Protein AF-A0A7R9YI71-F1 (afdb_monomer)

Nearest PDB structures (foldseek):
  4tyz-assembly2_B  TM=8.853E-01  e=2.010E-05  Leishmania infantum
  1zvr-assembly1_A  TM=6.998E-01  e=9.1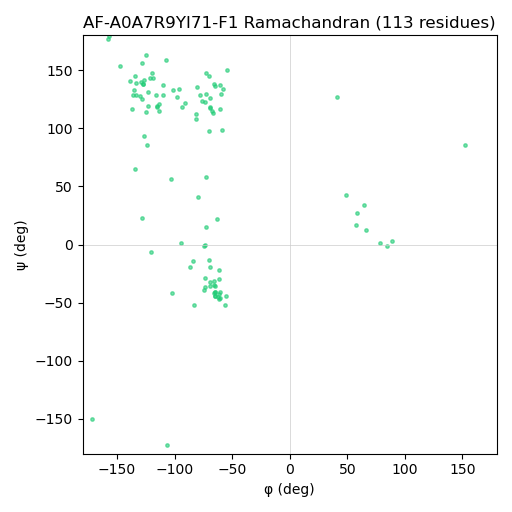75E-03  Homo sapiens
  3voq-assembly1_B  TM=7.523E-01  e=5.486E-02  Homo sapiens
  6nf1-assembly1_A  TM=6.120E-01  e=8.016E-02  Homo sapiens
  2d9w-assembly1_A  TM=4.562E-01  e=1.807E-01  Homo sapiens

Radius of gyration: 16.9 Å; Cα contacts (8 Å, |Δi|>4): 174; chains: 1; bounding box: 32×34×63 Å

Secondary structure (DSSP, 8-state):
----PPTTPPEEEEEEEEETTEEEEEEEESSEEEEEETTSS-EEEEETTTEEEEEE----SS--S----EEEEETTS-EEEEE--SSHHHHHHHHHHHHHHHHHHTS-PPP----

Sequence (115 aa):
VEMGLPEGEDVRQLWRCSYEKRLGQLVLSTEHVGFVAYDSTSLWLRPLSELVHLNTARYVASNAATDNSLILSFRDGHTAQLDGFWARDDCLQAFGAEEATRHVTTRHEPPAMRG

Structure (mmCIF, N/CA/C/O backbone):
data_AF-A0A7R9YI71-F1
#
_entry.id   AF-A0A7R9YI71-F1
#
loop_
_atom_site.group_PDB
_atom_site.id
_atom_site.type_symbol
_atom_site.label_atom_id
_atom_site.label_alt_id
_atom_site.label_comp_id
_atom_site.label_asym_id
_atom_site.label_entity_id
_atom_site.label_seq_id
_atom_site.pdbx_PDB_ins_code
_atom_site.Cartn_x
_atom_site.Cartn_y
_atom_site.Cartn_z
_atom_site.occupancy
_atom_site.B_iso_or_equiv
_atom_site.auth_seq_id
_atom_site.auth_comp_id
_atom_site.auth_asym_id
_atom_site.auth_atom_id
_atom_site.pdbx_PDB_model_num
ATOM 1 N N . VAL A 1 1 ? -0.887 17.511 -3.899 1.00 47.34 1 VAL A N 1
ATOM 2 C CA . VAL A 1 1 ? -1.664 16.288 -4.186 1.00 47.34 1 VAL A CA 1
ATOM 3 C C . VAL A 1 1 ? -2.357 15.919 -2.897 1.00 47.34 1 VAL A C 1
ATOM 5 O O . VAL A 1 1 ? -1.704 15.445 -1.978 1.00 47.34 1 VAL A O 1
ATOM 8 N N . GLU A 1 2 ? -3.633 16.273 -2.783 1.00 53.84 2 GLU A N 1
ATOM 9 C CA . GLU A 1 2 ? -4.501 15.718 -1.744 1.00 53.84 2 GLU A CA 1
ATOM 10 C C . GLU A 1 2 ? -4.655 14.233 -2.076 1.00 53.84 2 GLU A C 1
ATOM 12 O O . GLU A 1 2 ? -5.169 13.889 -3.136 1.00 53.84 2 GLU A O 1
ATOM 17 N N . MET A 1 3 ? -4.121 13.345 -1.237 1.00 62.47 3 MET A N 1
ATOM 18 C CA . MET A 1 3 ? -4.045 11.901 -1.517 1.00 62.47 3 MET A CA 1
ATOM 19 C C . MET A 1 3 ? -5.403 11.179 -1.426 1.00 62.47 3 MET A C 1
ATOM 21 O O . MET A 1 3 ? -5.439 9.955 -1.353 1.00 62.47 3 MET A O 1
ATOM 25 N N . GLY A 1 4 ? -6.519 11.918 -1.427 1.00 65.19 4 GLY A N 1
ATOM 26 C CA . GLY A 1 4 ? -7.869 11.359 -1.322 1.00 65.19 4 GLY A CA 1
ATOM 27 C C . GLY A 1 4 ? -8.089 10.544 -0.046 1.00 65.19 4 GLY A C 1
ATOM 28 O O . GLY A 1 4 ? -8.882 9.606 -0.056 1.00 65.19 4 GLY A O 1
ATOM 29 N N . LEU A 1 5 ? -7.350 10.854 1.023 1.00 68.62 5 LEU A N 1
ATOM 30 C CA . LEU A 1 5 ? -7.492 10.176 2.307 1.00 68.62 5 LEU A CA 1
ATOM 31 C C . LEU A 1 5 ? -8.794 10.615 2.991 1.00 68.62 5 LEU A C 1
ATOM 33 O O . LEU A 1 5 ? -9.205 11.766 2.814 1.00 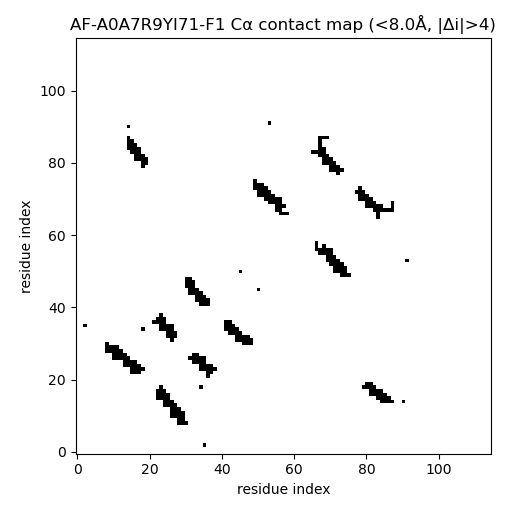68.62 5 LEU A O 1
ATOM 37 N N . PRO A 1 6 ? -9.435 9.729 3.769 1.00 73.00 6 PRO A N 1
ATOM 38 C CA . PRO A 1 6 ? -10.577 10.094 4.603 1.00 73.00 6 PRO A CA 1
ATOM 39 C C . PRO A 1 6 ? -10.260 11.275 5.536 1.00 73.00 6 PRO A C 1
ATOM 41 O O . PRO A 1 6 ? -9.119 11.454 5.962 1.00 73.00 6 PRO A O 1
ATOM 44 N N . GLU A 1 7 ? -11.266 12.082 5.882 1.00 73.31 7 GLU A N 1
ATOM 45 C CA . GLU A 1 7 ? -11.084 13.181 6.839 1.00 73.31 7 GLU A CA 1
ATOM 46 C C . GLU A 1 7 ? -10.602 12.650 8.201 1.00 73.31 7 GLU A C 1
ATOM 48 O O . GLU A 1 7 ? -11.189 11.725 8.759 1.00 73.31 7 GLU A O 1
ATOM 53 N N . GLY A 1 8 ? -9.533 13.250 8.736 1.00 72.75 8 GLY A N 1
ATOM 54 C CA . GLY A 1 8 ? -8.912 12.836 10.000 1.00 72.75 8 GLY A CA 1
ATOM 55 C C . GLY A 1 8 ? -7.822 11.767 9.869 1.00 72.75 8 GLY A C 1
ATOM 56 O O . GLY A 1 8 ? -7.274 11.345 10.884 1.00 72.75 8 GLY A O 1
ATOM 57 N N . GLU A 1 9 ? -7.482 11.346 8.649 1.00 75.56 9 GLU A N 1
ATOM 58 C CA . GLU A 1 9 ? -6.359 10.443 8.401 1.00 75.56 9 GLU A CA 1
ATOM 59 C C . GLU A 1 9 ? -5.060 11.206 8.126 1.00 75.56 9 GLU A C 1
ATOM 61 O O . GLU A 1 9 ? -4.940 11.954 7.154 1.00 75.56 9 GLU A O 1
ATOM 66 N N . ASP A 1 10 ? -4.048 10.932 8.945 1.00 81.88 10 ASP A N 1
ATOM 67 C CA . ASP A 1 10 ? -2.683 11.400 8.731 1.00 81.88 10 ASP A CA 1
ATOM 68 C C . ASP A 1 10 ? -1.840 10.331 8.032 1.00 81.88 10 ASP A C 1
ATOM 70 O O . ASP A 1 10 ? -1.820 9.157 8.418 1.00 81.88 10 ASP A O 1
ATOM 74 N N . VAL A 1 11 ? -1.091 10.754 7.013 1.00 85.69 11 VAL A N 1
ATOM 75 C CA . VAL A 1 11 ? -0.081 9.906 6.373 1.00 85.69 11 VAL A CA 1
ATOM 76 C C . VAL A 1 11 ? 1.059 9.694 7.347 1.00 85.69 11 VAL A C 1
ATOM 78 O O . VAL A 1 11 ? 1.759 10.638 7.710 1.00 85.69 11 VAL A O 1
ATOM 81 N N . ARG A 1 12 ? 1.286 8.436 7.717 1.00 87.12 12 ARG A N 1
ATOM 82 C CA . ARG A 1 12 ? 2.424 8.063 8.549 1.00 87.12 12 ARG A CA 1
ATOM 83 C C . ARG A 1 12 ? 3.662 7.886 7.696 1.00 87.12 12 ARG A C 1
ATOM 85 O O . ARG A 1 12 ? 4.702 8.461 8.001 1.00 87.12 12 ARG A O 1
ATOM 92 N N . GLN A 1 13 ? 3.554 7.076 6.643 1.00 89.56 13 GLN A N 1
ATOM 93 C CA . GLN A 1 13 ? 4.698 6.681 5.826 1.00 89.56 13 GLN A CA 1
ATOM 94 C C . GLN A 1 13 ? 4.314 6.465 4.359 1.00 89.56 13 GLN A C 1
ATOM 96 O O . GLN A 1 13 ? 3.167 6.160 4.023 1.00 89.56 13 GLN A O 1
ATOM 101 N N . LEU A 1 14 ? 5.301 6.654 3.480 1.00 91.00 14 LEU A N 1
ATOM 102 C CA . LEU A 1 14 ? 5.169 6.537 2.031 1.00 91.00 14 LEU A CA 1
ATOM 103 C C . LEU A 1 14 ? 6.365 5.775 1.470 1.00 91.00 14 LEU A C 1
ATOM 105 O O . LEU A 1 14 ? 7.508 6.193 1.668 1.00 91.00 14 LEU A O 1
ATOM 109 N N . TRP A 1 15 ? 6.115 4.742 0.671 1.00 91.50 15 TRP A N 1
ATOM 110 C CA . TRP A 1 15 ? 7.181 3.998 -0.000 1.00 91.50 15 TRP A CA 1
ATOM 111 C C . TRP A 1 15 ? 6.990 3.997 -1.499 1.00 91.50 15 TRP A C 1
ATOM 113 O O . TRP A 1 15 ? 5.921 3.679 -2.005 1.00 91.50 15 TRP A O 1
ATOM 123 N N . ARG A 1 16 ? 8.055 4.328 -2.228 1.00 91.62 16 ARG A N 1
ATOM 124 C CA . ARG A 1 16 ? 8.064 4.234 -3.688 1.00 91.62 16 ARG A CA 1
ATOM 125 C C . ARG A 1 16 ? 8.037 2.774 -4.112 1.00 91.62 16 ARG A C 1
ATOM 127 O O . ARG A 1 16 ? 8.910 2.012 -3.694 1.00 91.62 16 ARG A O 1
ATOM 134 N N . CYS A 1 17 ? 7.075 2.429 -4.957 1.00 90.31 17 CYS A N 1
ATOM 135 C CA . CYS A 1 17 ? 6.886 1.088 -5.497 1.00 90.31 17 CYS A CA 1
ATOM 136 C C . CYS A 1 17 ? 6.109 1.151 -6.819 1.00 90.31 17 CYS A C 1
ATOM 138 O O . CYS A 1 17 ? 5.712 2.220 -7.291 1.00 90.31 17 CYS A O 1
ATOM 140 N N . SER A 1 18 ? 5.882 -0.013 -7.414 1.00 89.81 18 SER A N 1
ATOM 141 C CA . SER A 1 18 ? 5.030 -0.191 -8.582 1.00 89.81 18 SER A CA 1
ATOM 142 C C . SER A 1 18 ? 3.872 -1.124 -8.260 1.00 89.81 18 SER A C 1
ATOM 144 O O . SER A 1 18 ? 4.060 -2.102 -7.547 1.00 89.81 18 SER A O 1
ATOM 146 N N . TYR A 1 19 ? 2.698 -0.858 -8.817 1.00 88.81 19 TYR A N 1
ATOM 147 C CA . TYR A 1 19 ? 1.532 -1.738 -8.743 1.00 88.81 19 TYR A CA 1
ATOM 148 C C . TYR A 1 19 ? 0.933 -1.863 -10.144 1.00 88.81 19 TYR A C 1
ATOM 150 O O . TYR A 1 19 ? 0.752 -0.857 -10.827 1.00 88.81 19 TYR A O 1
ATOM 158 N N . GLU A 1 20 ? 0.706 -3.091 -10.619 1.00 87.06 20 GLU A N 1
ATOM 159 C CA . GLU A 1 20 ? 0.184 -3.364 -11.973 1.00 87.06 20 GLU A CA 1
ATOM 160 C C . GLU A 1 20 ? 0.934 -2.610 -13.094 1.00 87.06 20 GLU A C 1
ATOM 162 O O . GLU A 1 20 ? 0.339 -2.064 -14.025 1.00 87.06 20 GLU A O 1
ATOM 167 N N . LYS A 1 21 ? 2.275 -2.578 -13.006 1.00 84.50 21 LYS A N 1
ATOM 168 C CA . LYS A 1 21 ? 3.190 -1.861 -13.924 1.00 84.50 21 LYS A CA 1
ATOM 169 C C . LYS A 1 21 ? 3.075 -0.329 -13.898 1.00 84.50 21 LYS A C 1
ATOM 171 O O . LYS A 1 21 ? 3.650 0.331 -14.762 1.00 84.50 21 LYS A O 1
ATOM 176 N N . ARG A 1 22 ? 2.377 0.249 -12.919 1.00 88.19 22 ARG A N 1
ATOM 177 C CA . ARG A 1 22 ? 2.308 1.701 -12.700 1.00 88.19 22 ARG A CA 1
ATOM 178 C C . ARG A 1 22 ? 3.225 2.101 -11.561 1.00 88.19 22 ARG A C 1
ATOM 180 O O . ARG A 1 22 ? 3.203 1.471 -10.508 1.00 88.19 22 ARG A O 1
ATOM 187 N N . LEU A 1 23 ? 4.011 3.152 -11.771 1.00 90.56 23 LEU A N 1
ATOM 188 C CA . LEU A 1 23 ? 4.880 3.720 -10.743 1.00 90.56 23 LEU A CA 1
ATOM 189 C C . LEU A 1 23 ? 4.077 4.627 -9.814 1.00 90.56 23 LEU A C 1
ATOM 191 O O . LEU A 1 23 ? 3.292 5.465 -10.262 1.00 90.56 23 LEU A O 1
ATOM 195 N N . GLY A 1 24 ? 4.314 4.490 -8.518 1.00 91.88 24 GLY A N 1
ATOM 196 C CA . GLY A 1 24 ? 3.599 5.261 -7.521 1.00 91.88 24 GLY A CA 1
ATOM 197 C C . GLY A 1 24 ? 4.175 5.090 -6.131 1.00 91.88 24 GLY A C 1
ATOM 198 O O . GLY A 1 24 ? 5.381 4.888 -5.944 1.00 91.88 24 GLY A O 1
ATOM 199 N N . GLN A 1 25 ? 3.297 5.208 -5.145 1.00 92.12 25 GLN A N 1
ATOM 200 C CA . GLN A 1 25 ? 3.648 5.095 -3.742 1.00 92.12 25 GLN A CA 1
ATOM 201 C C . GLN A 1 25 ? 2.640 4.222 -3.011 1.00 92.12 25 GLN A C 1
ATOM 203 O O . GLN A 1 25 ? 1.434 4.419 -3.146 1.00 92.12 25 GLN A O 1
ATOM 208 N N . LEU A 1 26 ? 3.149 3.288 -2.211 1.00 91.69 26 LEU A N 1
ATOM 209 C CA . LEU A 1 26 ? 2.386 2.676 -1.139 1.00 91.69 26 LEU A CA 1
ATOM 210 C C . LEU A 1 26 ? 2.244 3.713 -0.026 1.00 91.69 26 LEU A C 1
ATOM 212 O O . LEU A 1 26 ? 3.232 4.313 0.403 1.00 91.69 26 LEU A O 1
ATOM 216 N N . VAL A 1 27 ? 1.016 3.910 0.423 1.00 91.00 27 VAL A N 1
ATOM 217 C CA . VAL A 1 27 ? 0.639 4.844 1.474 1.00 91.00 27 VAL A CA 1
ATOM 218 C C . VAL A 1 27 ? 0.229 4.038 2.691 1.00 91.00 27 VAL A C 1
ATOM 220 O O . VAL A 1 27 ? -0.616 3.151 2.583 1.00 91.00 27 VAL A O 1
ATOM 223 N N . LEU A 1 28 ? 0.814 4.365 3.838 1.00 90.00 28 LEU A N 1
ATOM 224 C CA . LEU A 1 28 ? 0.347 3.925 5.144 1.00 90.00 28 LEU A CA 1
ATOM 225 C C . LEU A 1 28 ? -0.097 5.152 5.933 1.00 90.00 28 LEU A C 1
ATOM 227 O O . LEU A 1 28 ? 0.701 6.054 6.206 1.00 90.00 28 LEU A O 1
ATOM 231 N N . SER A 1 29 ? -1.371 5.178 6.292 1.00 88.69 29 SER A N 1
ATOM 232 C CA . SER A 1 29 ? -1.961 6.160 7.195 1.00 88.69 29 SER A CA 1
ATOM 233 C C . SER A 1 29 ? -2.265 5.520 8.551 1.00 88.69 29 SER A C 1
ATOM 235 O O . SER A 1 29 ? -1.845 4.396 8.831 1.00 88.69 29 SER A O 1
ATOM 237 N N . THR A 1 30 ? -2.944 6.259 9.428 1.00 85.44 30 THR A N 1
ATOM 238 C CA . THR A 1 30 ? -3.313 5.771 10.761 1.00 85.44 30 THR A CA 1
ATOM 239 C C . THR A 1 30 ? -4.232 4.550 10.700 1.00 85.44 30 THR A C 1
ATOM 241 O O . THR A 1 30 ? -3.998 3.587 11.434 1.00 85.44 30 THR A O 1
ATOM 244 N N . GLU A 1 31 ? -5.224 4.543 9.808 1.00 87.00 31 GLU A N 1
ATOM 245 C CA . GLU A 1 31 ? -6.185 3.441 9.700 1.00 87.00 31 GLU A CA 1
ATOM 246 C C . GLU A 1 31 ? -6.220 2.757 8.333 1.00 87.00 31 GLU A C 1
ATOM 248 O O . GLU A 1 31 ? -6.861 1.712 8.210 1.00 87.00 31 GLU A O 1
ATOM 253 N N . HIS A 1 32 ? -5.511 3.266 7.323 1.00 89.31 32 HIS A N 1
ATOM 254 C CA . HIS A 1 32 ? -5.564 2.730 5.963 1.00 89.31 32 HIS A CA 1
ATOM 255 C C . HIS A 1 32 ? -4.189 2.416 5.373 1.00 89.31 32 HIS A C 1
ATOM 257 O O . HIS A 1 32 ? -3.144 2.950 5.744 1.00 89.31 32 HIS A O 1
ATOM 263 N N . VAL A 1 33 ? -4.215 1.501 4.412 1.00 91.12 33 VAL A N 1
ATOM 264 C CA . VAL A 1 33 ? -3.113 1.195 3.513 1.00 91.12 33 VAL A CA 1
ATOM 265 C C . VAL A 1 33 ? -3.625 1.265 2.086 1.00 91.12 33 VAL A C 1
ATOM 267 O O . VAL A 1 33 ? -4.724 0.805 1.775 1.00 91.12 33 VAL A O 1
ATOM 270 N N . GLY A 1 34 ? -2.839 1.854 1.200 1.00 91.81 34 GLY A N 1
ATOM 271 C CA . GLY A 1 34 ? -3.259 2.062 -0.174 1.00 91.81 34 GLY A CA 1
ATOM 272 C C . GLY A 1 34 ? -2.104 2.252 -1.129 1.00 91.81 34 GLY A C 1
ATOM 273 O O . GLY A 1 34 ? -0.947 2.310 -0.725 1.00 91.81 34 GLY A O 1
ATOM 274 N N . PHE A 1 35 ? -2.426 2.390 -2.406 1.00 92.31 35 PHE A N 1
ATOM 275 C CA . PHE A 1 35 ? -1.475 2.765 -3.440 1.00 92.31 35 PHE A CA 1
ATOM 276 C C . PHE A 1 35 ? -2.003 3.955 -4.229 1.00 92.31 35 PHE A C 1
ATOM 278 O O . PHE A 1 35 ? -3.173 3.985 -4.615 1.00 92.31 35 PHE A O 1
ATOM 285 N N . VAL A 1 36 ? -1.107 4.897 -4.515 1.00 90.62 36 VAL A N 1
ATOM 286 C CA . VAL A 1 36 ? -1.353 6.043 -5.388 1.00 90.62 36 VAL A CA 1
ATOM 287 C C . VAL A 1 36 ? -0.332 6.060 -6.524 1.00 90.62 36 VAL A C 1
ATOM 289 O O . VAL A 1 36 ? 0.873 6.154 -6.294 1.00 90.62 36 VAL A O 1
ATOM 292 N N . ALA A 1 37 ? -0.805 5.965 -7.765 1.00 91.12 37 ALA A N 1
ATOM 293 C CA . ALA A 1 37 ? 0.034 6.145 -8.947 1.00 91.12 37 ALA A CA 1
ATOM 294 C C . ALA A 1 37 ? 0.448 7.615 -9.093 1.00 91.12 37 ALA A C 1
ATOM 296 O O . ALA A 1 37 ? -0.343 8.520 -8.826 1.00 91.12 37 ALA A O 1
ATOM 297 N N . TYR A 1 38 ? 1.667 7.876 -9.573 1.00 88.25 38 TYR A N 1
ATOM 298 C CA . TYR A 1 38 ? 2.151 9.252 -9.761 1.00 88.25 38 TYR A CA 1
ATOM 299 C C . TYR A 1 38 ? 1.379 10.031 -10.822 1.00 88.25 38 TYR A C 1
ATOM 301 O O . TYR A 1 38 ? 1.195 11.240 -10.707 1.00 88.25 38 TYR A O 1
ATOM 309 N N . ASP A 1 39 ? 0.891 9.327 -11.832 1.00 85.44 39 ASP A N 1
ATOM 310 C CA . ASP A 1 39 ? -0.008 9.861 -12.852 1.00 85.44 39 ASP A CA 1
ATOM 311 C C . ASP A 1 39 ? -1.450 10.071 -12.336 1.00 85.44 39 ASP A C 1
ATOM 313 O O . ASP A 1 39 ? -2.302 10.550 -13.080 1.00 85.44 39 ASP A O 1
ATOM 317 N N . SER A 1 40 ? -1.727 9.740 -11.066 1.00 76.50 40 SER A N 1
ATOM 318 C 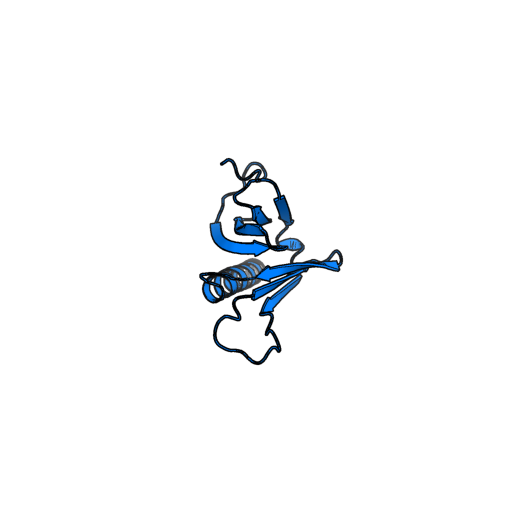CA . SER A 1 40 ? -3.041 9.845 -10.413 1.00 76.50 40 SER A CA 1
ATOM 319 C C . SER A 1 40 ? -4.167 9.055 -11.099 1.00 76.50 40 SER A C 1
ATOM 321 O O . SER A 1 40 ? -5.341 9.280 -10.821 1.00 76.50 40 SER A O 1
ATOM 323 N N . THR A 1 41 ? -3.838 8.096 -11.972 1.00 77.69 41 THR A N 1
ATOM 324 C CA . THR A 1 41 ? -4.823 7.244 -12.667 1.00 77.69 41 THR A CA 1
ATOM 325 C C . THR A 1 41 ? -5.278 6.044 -11.841 1.00 77.69 41 THR A C 1
ATOM 327 O O . THR A 1 41 ? -6.259 5.388 -12.194 1.00 77.69 41 THR A O 1
ATOM 330 N N . SER A 1 42 ? -4.561 5.729 -10.764 1.00 78.38 42 SER A N 1
ATOM 331 C CA . SER A 1 42 ? -4.883 4.629 -9.861 1.00 78.38 42 SER A CA 1
ATOM 332 C C . SER A 1 42 ? -4.712 5.083 -8.426 1.00 78.38 42 SER A C 1
ATOM 334 O O . SER A 1 42 ? -3.604 5.398 -7.997 1.00 78.38 42 SER A O 1
ATOM 336 N N . LEU A 1 43 ? -5.823 5.077 -7.701 1.00 84.88 43 LEU A N 1
ATOM 337 C CA . LEU A 1 43 ? -5.864 5.194 -6.257 1.00 84.88 43 LEU A CA 1
ATOM 338 C C . LEU A 1 43 ? -6.704 4.032 -5.745 1.00 84.88 43 LEU A C 1
ATOM 340 O O . LEU A 1 43 ? -7.849 3.861 -6.165 1.00 84.88 43 LEU A O 1
ATOM 344 N N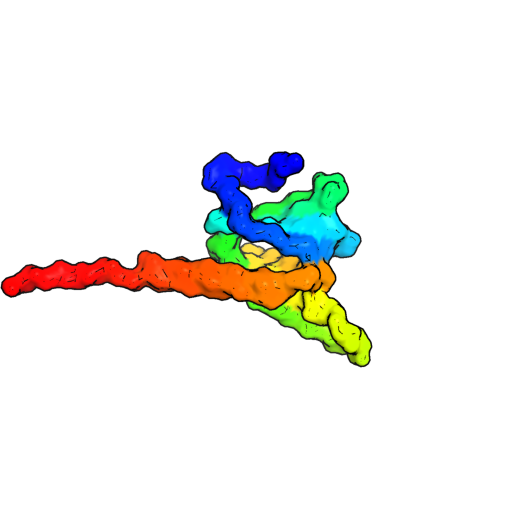 . TRP A 1 44 ? -6.145 3.250 -4.836 1.00 88.38 44 TRP A N 1
ATOM 345 C CA . TRP A 1 44 ? -6.944 2.371 -4.000 1.00 88.38 44 TRP A CA 1
ATOM 346 C C . TRP A 1 44 ? -6.487 2.518 -2.561 1.00 88.38 44 TRP A C 1
ATOM 348 O O . TRP A 1 44 ? -5.295 2.620 -2.282 1.00 88.38 44 TRP A O 1
ATOM 358 N N . LEU A 1 45 ? -7.457 2.537 -1.658 1.00 89.06 45 LEU A N 1
ATOM 359 C CA . LEU A 1 45 ? -7.248 2.564 -0.224 1.00 89.06 45 LEU A CA 1
ATOM 360 C C . LEU A 1 45 ? -8.082 1.454 0.397 1.00 89.06 45 LEU A C 1
ATOM 362 O O . LEU A 1 45 ? -9.220 1.214 -0.009 1.00 89.06 45 LEU A O 1
ATOM 366 N N . ARG A 1 46 ? -7.506 0.780 1.383 1.00 90.25 46 ARG A N 1
ATOM 367 C CA . ARG A 1 46 ? -8.155 -0.269 2.158 1.00 90.25 46 ARG A CA 1
ATOM 368 C C . ARG A 1 46 ? -7.877 -0.049 3.640 1.00 90.25 46 ARG A C 1
ATOM 370 O O . ARG A 1 46 ? -6.777 0.386 3.985 1.00 90.25 46 ARG A O 1
ATOM 377 N N . PRO A 1 47 ? -8.828 -0.359 4.530 1.00 89.00 47 PRO A N 1
ATOM 378 C CA . PRO A 1 47 ? -8.568 -0.307 5.958 1.00 89.00 47 PRO A CA 1
ATOM 379 C C . PRO A 1 47 ? -7.446 -1.276 6.341 1.00 89.00 47 PRO A C 1
ATOM 381 O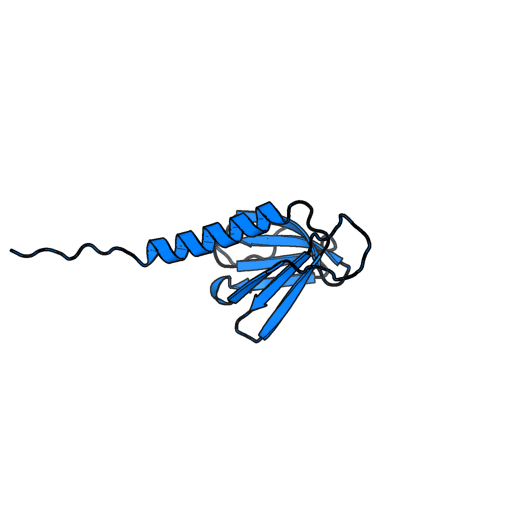 O . PRO A 1 47 ? -7.426 -2.435 5.926 1.00 89.00 47 PRO A O 1
ATOM 384 N N . LEU A 1 48 ? -6.540 -0.836 7.207 1.00 87.50 48 LEU A N 1
ATOM 385 C CA . LEU A 1 48 ? -5.511 -1.682 7.810 1.00 87.50 48 LEU A CA 1
ATOM 386 C C . LEU A 1 48 ? -6.108 -2.819 8.642 1.00 87.50 48 LEU A C 1
ATOM 388 O O . LEU A 1 48 ? -5.424 -3.798 8.909 1.00 87.50 48 LEU A O 1
ATOM 392 N N . SER A 1 49 ? -7.352 -2.689 9.107 1.00 86.62 49 SER A N 1
ATOM 393 C CA . SER A 1 49 ? -8.078 -3.765 9.793 1.00 86.62 49 SER A CA 1
ATOM 394 C C . SER A 1 49 ? -8.462 -4.919 8.855 1.00 86.62 49 SER A C 1
ATOM 396 O O . SER A 1 49 ? -8.724 -6.030 9.325 1.00 86.62 49 SER A O 1
ATOM 398 N N . GLU A 1 50 ? -8.476 -4.679 7.539 1.00 88.94 50 GLU A N 1
ATOM 399 C CA . GLU A 1 50 ? -8.696 -5.709 6.525 1.00 88.94 50 GLU A CA 1
ATOM 400 C C . GLU A 1 50 ? -7.408 -6.419 6.113 1.00 88.94 50 GLU A C 1
ATOM 402 O O . GLU A 1 50 ? -7.501 -7.510 5.557 1.00 88.94 50 GLU A O 1
ATOM 407 N N . LEU A 1 51 ? -6.228 -5.841 6.361 1.00 88.25 51 LEU A N 1
ATOM 408 C CA . LEU A 1 51 ? -4.947 -6.465 6.031 1.00 88.25 51 LEU A CA 1
ATOM 409 C C . LEU A 1 51 ? -4.715 -7.676 6.949 1.00 88.25 51 LEU A C 1
ATOM 411 O O . LEU A 1 51 ? -4.640 -7.534 8.165 1.00 88.25 51 LEU A O 1
ATOM 415 N N . VAL A 1 52 ? -4.629 -8.871 6.363 1.00 86.62 52 VAL A N 1
ATOM 416 C CA . VAL A 1 52 ? -4.471 -10.141 7.098 1.00 86.62 52 VAL A CA 1
ATOM 417 C C . VAL A 1 52 ? -3.034 -10.634 7.038 1.00 86.62 52 VAL A C 1
ATOM 419 O O . VAL A 1 52 ? -2.504 -11.128 8.028 1.00 86.62 52 VAL A O 1
ATOM 422 N N . HIS A 1 53 ? -2.406 -10.521 5.869 1.00 82.25 53 HIS A N 1
ATOM 423 C CA . HIS A 1 53 ? -1.035 -10.969 5.669 1.00 82.25 53 HIS A CA 1
ATOM 424 C C . HIS A 1 53 ? -0.255 -9.973 4.827 1.00 82.25 53 HIS A C 1
ATOM 426 O O . HIS A 1 53 ? -0.756 -9.455 3.826 1.00 82.25 53 HIS A O 1
ATOM 432 N N . LEU A 1 54 ? 1.002 -9.780 5.210 1.00 83.50 54 LEU A N 1
ATOM 433 C CA . LEU A 1 54 ? 1.991 -9.060 4.433 1.00 83.50 54 LEU A CA 1
ATOM 434 C C . LEU A 1 54 ? 3.199 -9.976 4.243 1.00 83.50 54 LEU A C 1
ATOM 436 O O . LEU A 1 54 ? 3.873 -10.343 5.201 1.00 83.50 54 LEU A O 1
ATOM 440 N N . ASN A 1 55 ? 3.442 -10.369 2.996 1.00 81.25 55 ASN A N 1
ATOM 441 C CA . ASN A 1 55 ? 4.494 -11.315 2.640 1.00 81.25 55 ASN A CA 1
ATOM 442 C C . ASN A 1 55 ? 5.491 -10.676 1.680 1.00 81.25 55 ASN A C 1
ATOM 444 O O . ASN A 1 55 ? 5.124 -9.880 0.817 1.00 81.25 55 ASN A O 1
ATOM 448 N N . THR A 1 56 ? 6.752 -11.082 1.778 1.00 81.00 56 THR A N 1
ATOM 449 C CA . THR A 1 56 ? 7.731 -10.817 0.725 1.00 81.00 56 THR A CA 1
ATOM 450 C C . THR A 1 56 ? 7.514 -11.804 -0.412 1.00 81.00 56 THR A C 1
ATOM 452 O O . THR A 1 56 ? 7.43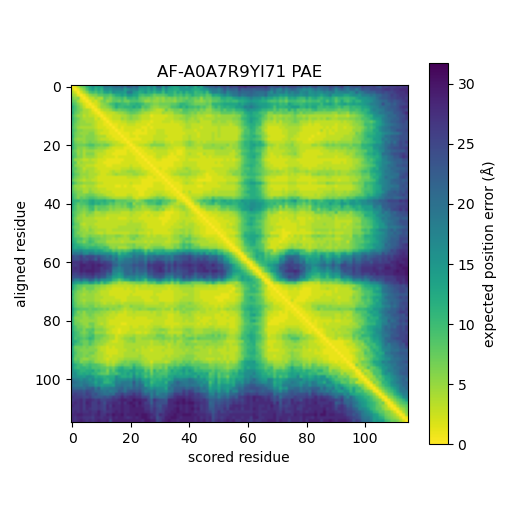8 -13.016 -0.196 1.00 81.00 56 THR A O 1
ATOM 455 N N . ALA A 1 57 ? 7.392 -11.300 -1.637 1.00 67.81 57 ALA A N 1
ATOM 456 C CA . ALA A 1 57 ? 7.408 -12.178 -2.796 1.00 67.81 57 ALA A CA 1
ATOM 457 C C . ALA A 1 57 ? 8.868 -12.484 -3.119 1.00 67.81 57 ALA A C 1
ATOM 459 O O . ALA A 1 57 ? 9.580 -11.580 -3.537 1.00 67.81 57 ALA A O 1
ATOM 460 N N . ARG A 1 58 ? 9.295 -13.740 -2.938 1.00 58.69 58 ARG A N 1
ATOM 461 C CA . ARG A 1 58 ? 10.523 -14.230 -3.573 1.00 58.69 58 ARG A CA 1
ATOM 462 C C . ARG A 1 58 ? 10.196 -14.624 -5.001 1.00 58.69 58 ARG A C 1
ATOM 464 O O . ARG A 1 58 ? 9.549 -15.647 -5.229 1.00 58.69 58 ARG A O 1
ATOM 471 N N . TYR A 1 59 ? 10.649 -13.841 -5.964 1.00 50.78 59 TYR A N 1
ATOM 472 C CA . TYR A 1 59 ? 10.580 -14.210 -7.364 1.00 50.78 59 TYR A CA 1
ATOM 473 C C . TYR A 1 59 ? 11.529 -15.394 -7.611 1.00 50.78 59 TYR A C 1
ATOM 475 O O . TYR A 1 59 ? 12.747 -15.282 -7.487 1.00 50.78 59 TYR A O 1
ATOM 483 N N . VAL A 1 60 ? 10.982 -16.560 -7.974 1.00 49.31 60 VAL A N 1
ATOM 484 C CA . VAL A 1 60 ? 11.754 -17.776 -8.313 1.00 49.31 60 VAL A CA 1
ATOM 485 C C . VAL A 1 60 ? 12.303 -17.691 -9.751 1.00 49.31 60 VAL A C 1
ATOM 487 O O . VAL A 1 60 ? 12.263 -18.661 -10.502 1.00 49.31 60 VAL A O 1
ATOM 490 N N . ALA A 1 61 ? 12.801 -16.525 -10.176 1.00 42.88 61 ALA A N 1
ATOM 491 C CA . ALA A 1 61 ? 13.513 -16.384 -11.448 1.00 42.88 61 ALA A CA 1
ATOM 492 C C . ALA A 1 61 ? 14.981 -16.045 -11.173 1.00 42.88 61 ALA A C 1
ATOM 494 O O . ALA A 1 61 ? 15.300 -15.056 -10.520 1.00 42.88 61 ALA A O 1
ATOM 495 N N . SER A 1 62 ? 15.869 -16.906 -11.667 1.00 43.56 62 SER A N 1
ATOM 496 C CA . SER A 1 62 ? 17.285 -17.060 -11.311 1.00 43.56 62 SER A CA 1
ATOM 497 C C . SER A 1 62 ? 18.245 -15.886 -11.575 1.00 43.56 62 SER A C 1
ATOM 499 O O . SER A 1 62 ? 19.449 -16.118 -11.589 1.00 43.56 62 SER A O 1
ATOM 501 N N . ASN A 1 63 ? 17.796 -14.636 -11.702 1.00 44.28 63 ASN A N 1
ATOM 502 C CA . ASN A 1 63 ? 18.694 -13.491 -11.879 1.00 44.28 63 ASN A CA 1
ATOM 503 C C . ASN A 1 63 ? 18.475 -12.403 -10.812 1.00 44.28 63 ASN A C 1
ATOM 505 O O . ASN A 1 63 ? 17.750 -11.439 -11.008 1.00 44.28 63 ASN A O 1
ATOM 509 N N . ALA A 1 64 ? 19.167 -12.617 -9.692 1.00 45.16 64 ALA A N 1
ATOM 510 C CA . ALA A 1 64 ? 19.915 -11.661 -8.872 1.00 45.16 64 ALA A CA 1
ATOM 511 C C . ALA A 1 64 ? 19.352 -10.242 -8.579 1.00 45.16 64 ALA A C 1
ATOM 513 O O . ALA A 1 64 ? 19.162 -9.402 -9.453 1.00 45.16 64 ALA A O 1
ATOM 514 N N . ALA A 1 65 ? 19.317 -9.939 -7.274 1.00 45.09 65 ALA A N 1
ATOM 515 C CA . ALA A 1 65 ? 19.495 -8.618 -6.649 1.00 45.09 65 ALA A CA 1
ATOM 516 C C . ALA A 1 65 ? 18.339 -7.592 -6.654 1.00 45.09 65 ALA A C 1
ATOM 518 O O . ALA A 1 65 ? 18.516 -6.517 -6.089 1.00 45.09 65 ALA A O 1
ATOM 519 N N . THR A 1 66 ? 17.158 -7.900 -7.199 1.00 49.66 66 THR A N 1
ATOM 520 C CA . THR A 1 66 ? 16.044 -6.923 -7.325 1.00 49.66 66 THR A CA 1
ATOM 521 C C . THR A 1 66 ? 14.697 -7.408 -6.773 1.00 49.66 66 THR A C 1
ATOM 523 O O . THR A 1 66 ? 13.647 -6.885 -7.138 1.00 49.66 66 THR A O 1
ATOM 526 N N . ASP A 1 67 ? 14.721 -8.375 -5.854 1.00 64.31 67 ASP A N 1
ATOM 527 C CA . ASP A 1 67 ? 13.549 -8.975 -5.194 1.00 64.31 67 ASP A CA 1
ATOM 528 C C . ASP A 1 67 ? 12.905 -8.023 -4.164 1.00 64.31 67 ASP A C 1
ATOM 530 O O . ASP A 1 67 ? 12.839 -8.288 -2.965 1.00 64.31 67 ASP A O 1
ATOM 534 N N . ASN A 1 68 ? 12.482 -6.845 -4.614 1.00 80.00 68 ASN A N 1
ATOM 535 C CA . ASN A 1 68 ? 11.903 -5.800 -3.779 1.00 80.00 68 ASN A CA 1
ATOM 536 C C . ASN A 1 68 ? 10.387 -5.769 -3.946 1.00 80.00 68 ASN A C 1
ATOM 538 O O . ASN A 1 68 ? 9.834 -4.739 -4.320 1.00 80.00 68 ASN A O 1
ATOM 542 N N . SER A 1 69 ? 9.729 -6.900 -3.702 1.00 84.50 69 SER A N 1
ATOM 543 C CA . SER A 1 69 ? 8.284 -7.041 -3.883 1.00 84.50 69 SER A CA 1
ATOM 544 C C . SER A 1 69 ? 7.586 -7.448 -2.588 1.00 84.50 69 SER A C 1
ATOM 546 O O . SER A 1 69 ? 8.112 -8.230 -1.791 1.00 84.50 69 SER A O 1
ATOM 548 N N . LEU A 1 70 ? 6.384 -6.915 -2.387 1.00 87.31 70 LEU A N 1
ATOM 549 C CA . LEU A 1 70 ? 5.500 -7.209 -1.264 1.00 87.31 70 LEU A CA 1
ATOM 550 C C . LEU A 1 70 ? 4.128 -7.623 -1.779 1.00 87.31 70 LEU A C 1
ATOM 552 O O . LEU A 1 70 ? 3.613 -7.057 -2.738 1.00 87.31 70 LEU A O 1
ATOM 556 N N . ILE A 1 71 ? 3.529 -8.598 -1.110 1.00 88.31 71 ILE A N 1
ATOM 557 C CA . ILE A 1 71 ? 2.160 -9.036 -1.353 1.00 88.31 71 ILE A CA 1
ATOM 558 C C . ILE A 1 71 ? 1.352 -8.720 -0.105 1.00 88.31 71 ILE A C 1
ATOM 560 O O . ILE A 1 71 ? 1.631 -9.248 0.974 1.00 88.31 71 ILE A O 1
ATOM 564 N N . LEU A 1 72 ? 0.339 -7.875 -0.267 1.00 89.25 72 LEU A N 1
ATOM 565 C CA . LEU A 1 72 ? -0.654 -7.570 0.753 1.00 89.25 72 LEU A CA 1
ATOM 566 C C . LEU A 1 72 ? -1.890 -8.421 0.482 1.00 89.25 72 LEU A C 1
ATOM 568 O O . LEU A 1 72 ? -2.414 -8.412 -0.630 1.00 89.25 72 LEU A O 1
ATOM 572 N N . SER A 1 73 ? -2.353 -9.155 1.489 1.00 89.56 73 SER A N 1
ATOM 573 C CA . SER A 1 73 ? -3.567 -9.972 1.412 1.00 89.56 73 SER A CA 1
ATOM 574 C C . SER A 1 73 ? -4.607 -9.449 2.387 1.00 89.56 73 SER A C 1
ATOM 576 O O . SER A 1 73 ? -4.320 -9.280 3.574 1.00 89.56 73 SER A O 1
ATOM 578 N N . PHE A 1 74 ? -5.818 -9.225 1.890 1.00 90.75 74 PHE A N 1
ATOM 579 C CA . PHE A 1 74 ? -6.923 -8.653 2.646 1.00 90.75 74 PHE A CA 1
ATOM 580 C C . PHE A 1 74 ? -7.990 -9.703 2.969 1.00 90.75 74 PHE A C 1
ATOM 582 O O . PHE A 1 74 ? -8.107 -10.729 2.297 1.00 90.75 74 PHE A O 1
ATOM 589 N N . ARG A 1 75 ? -8.807 -9.431 3.990 1.00 88.75 75 ARG A N 1
ATOM 590 C CA .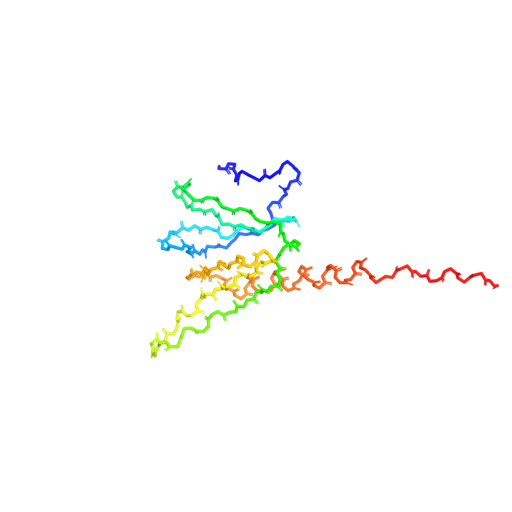 ARG A 1 75 ? -9.837 -10.350 4.506 1.00 88.75 75 ARG A CA 1
ATOM 591 C C . ARG A 1 75 ? -10.911 -10.704 3.477 1.00 88.75 75 ARG A C 1
ATOM 593 O O . ARG A 1 75 ? -11.443 -11.806 3.514 1.00 88.75 75 ARG A O 1
ATOM 600 N N . ASP A 1 76 ? -11.184 -9.792 2.553 1.00 88.75 76 ASP A N 1
ATOM 601 C CA . ASP A 1 76 ? -12.121 -9.970 1.437 1.00 88.75 76 ASP A CA 1
ATOM 602 C C . ASP A 1 76 ? -11.577 -10.906 0.331 1.00 88.75 76 ASP A C 1
ATOM 604 O O . ASP A 1 76 ? -12.229 -11.153 -0.676 1.00 88.75 76 ASP A O 1
ATOM 608 N N . GLY A 1 77 ? -10.354 -11.427 0.488 1.00 86.81 77 GLY A N 1
ATOM 609 C CA . GLY A 1 77 ? -9.682 -12.258 -0.514 1.00 86.81 77 GLY A CA 1
ATOM 610 C C . GLY A 1 77 ? -8.954 -11.455 -1.594 1.00 86.81 77 GLY A C 1
ATOM 611 O O . GLY A 1 77 ? -8.305 -12.039 -2.460 1.00 86.81 77 GLY A O 1
ATOM 612 N N . HIS A 1 78 ? -9.012 -10.122 -1.538 1.00 88.31 78 HIS A N 1
ATOM 613 C CA . HIS A 1 78 ? -8.209 -9.261 -2.397 1.00 88.31 78 HIS A CA 1
ATOM 614 C C . HIS A 1 78 ? -6.716 -9.408 -2.070 1.00 88.31 78 HIS A C 1
ATOM 616 O O . HIS A 1 78 ? -6.322 -9.428 -0.903 1.00 88.31 78 HIS A O 1
ATOM 622 N N . THR A 1 79 ? -5.879 -9.463 -3.104 1.00 89.56 79 THR A N 1
ATOM 623 C CA . THR A 1 79 ? -4.420 -9.513 -2.976 1.00 89.56 79 THR A CA 1
ATOM 624 C C . THR A 1 79 ? -3.782 -8.463 -3.872 1.00 89.56 79 THR A C 1
ATOM 626 O O . THR A 1 79 ? -4.050 -8.447 -5.073 1.00 89.56 79 THR A O 1
ATOM 629 N N . ALA A 1 80 ? -2.906 -7.635 -3.308 1.00 88.69 80 ALA A N 1
ATOM 630 C CA . ALA A 1 80 ? -2.152 -6.626 -4.038 1.00 88.69 80 ALA A CA 1
ATOM 631 C C . ALA A 1 80 ? -0.660 -6.972 -4.017 1.00 88.69 80 ALA A C 1
ATOM 633 O O . ALA A 1 80 ? -0.035 -6.971 -2.956 1.00 88.69 80 ALA A O 1
ATOM 634 N N . GLN A 1 81 ? -0.089 -7.259 -5.187 1.00 89.81 81 GLN A N 1
ATOM 635 C CA . GLN A 1 81 ? 1.354 -7.411 -5.353 1.00 89.81 81 GLN A CA 1
ATOM 636 C C . GLN A 1 81 ? 1.953 -6.079 -5.795 1.00 89.81 81 GLN A C 1
ATOM 638 O O . GLN A 1 81 ? 1.618 -5.562 -6.860 1.00 89.81 81 GLN A O 1
ATOM 643 N N . LEU A 1 82 ? 2.837 -5.539 -4.967 1.00 88.75 82 LEU A N 1
ATOM 644 C CA . LEU A 1 82 ? 3.605 -4.343 -5.256 1.00 88.75 82 LEU A CA 1
ATOM 645 C C . LEU A 1 82 ? 5.069 -4.726 -5.458 1.00 88.75 82 LEU A C 1
ATOM 647 O O . LEU A 1 82 ? 5.623 -5.514 -4.696 1.00 88.75 82 LEU A O 1
ATOM 651 N N . ASP A 1 83 ? 5.704 -4.145 -6.465 1.00 87.94 83 ASP A N 1
ATOM 652 C CA . ASP A 1 83 ? 7.048 -4.504 -6.906 1.00 87.94 83 ASP A CA 1
ATOM 653 C C . ASP A 1 83 ? 7.982 -3.291 -6.926 1.00 87.94 83 ASP A C 1
ATOM 655 O O . ASP A 1 83 ? 7.549 -2.137 -6.934 1.00 87.94 83 ASP A O 1
ATOM 659 N N . GLY A 1 84 ? 9.291 -3.540 -6.972 1.00 86.25 84 GLY A N 1
ATOM 660 C CA . GLY A 1 84 ? 10.293 -2.487 -7.149 1.00 86.25 84 GLY A CA 1
ATOM 661 C C . GLY A 1 84 ? 10.345 -1.484 -5.996 1.00 86.25 84 GLY A C 1
ATOM 662 O O . GLY A 1 84 ? 10.584 -0.297 -6.224 1.00 86.25 84 GLY A O 1
ATOM 663 N N . PHE A 1 85 ? 10.106 -1.938 -4.764 1.00 84.81 85 PHE A N 1
ATOM 664 C CA . PHE A 1 85 ? 10.256 -1.096 -3.584 1.00 84.81 85 PHE A CA 1
ATOM 665 C C . PHE A 1 85 ? 11.679 -0.553 -3.479 1.00 84.81 85 PHE A C 1
ATOM 667 O O . PHE A 1 85 ? 12.661 -1.291 -3.572 1.00 84.81 85 PHE A O 1
ATOM 674 N N . TRP A 1 86 ? 11.788 0.744 -3.207 1.00 82.69 86 TRP A N 1
ATOM 675 C CA . TRP A 1 86 ? 13.081 1.346 -2.881 1.00 82.69 86 TRP A CA 1
ATOM 676 C C . TRP A 1 86 ? 13.537 0.965 -1.464 1.00 82.69 86 TRP A C 1
ATOM 678 O O . TRP A 1 86 ? 14.721 0.748 -1.225 1.00 82.69 86 TRP A O 1
ATOM 688 N N . ALA A 1 87 ? 12.591 0.864 -0.528 1.00 82.38 87 ALA A N 1
ATOM 689 C CA . ALA A 1 87 ? 12.841 0.572 0.882 1.00 82.38 87 ALA A 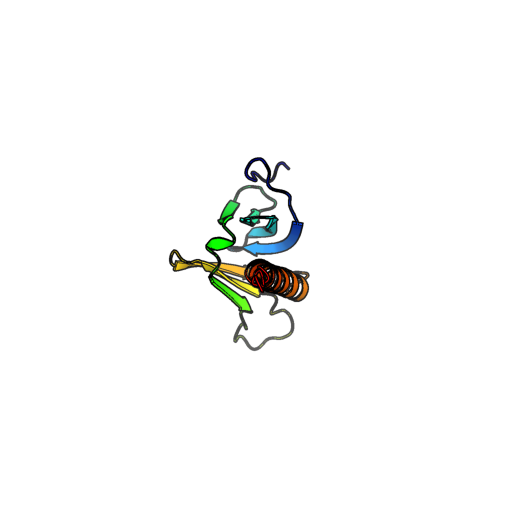CA 1
ATOM 690 C C . ALA A 1 87 ? 11.859 -0.497 1.396 1.00 82.38 87 ALA A C 1
ATOM 692 O O . ALA A 1 87 ? 10.996 -0.236 2.229 1.00 82.38 87 ALA A O 1
ATOM 693 N N . ARG A 1 88 ? 11.962 -1.716 0.846 1.00 83.62 88 ARG A N 1
ATOM 694 C CA . ARG A 1 88 ? 11.071 -2.843 1.176 1.00 83.62 88 ARG A CA 1
ATOM 695 C C . ARG A 1 88 ? 11.137 -3.221 2.659 1.00 83.62 88 ARG A C 1
ATOM 697 O O . ARG A 1 88 ? 10.106 -3.454 3.279 1.00 83.62 88 ARG A O 1
ATOM 704 N N . ASP A 1 89 ? 12.343 -3.315 3.212 1.00 82.06 89 ASP A N 1
ATOM 705 C CA . ASP A 1 89 ? 12.547 -3.742 4.602 1.00 82.06 89 ASP A CA 1
ATOM 706 C C . ASP A 1 89 ? 12.049 -2.704 5.612 1.00 82.06 89 ASP A C 1
ATOM 708 O O . ASP A 1 89 ? 11.517 -3.075 6.654 1.00 82.06 89 ASP A O 1
ATOM 712 N N . ASP A 1 90 ? 12.141 -1.420 5.269 1.00 84.06 90 ASP A N 1
ATOM 713 C CA . ASP A 1 90 ? 11.559 -0.325 6.050 1.00 84.06 90 ASP A CA 1
ATOM 714 C C . ASP A 1 90 ? 10.025 -0.419 6.074 1.00 84.06 90 ASP A C 1
ATOM 716 O O . ASP A 1 90 ? 9.408 -0.387 7.137 1.00 84.06 90 ASP A O 1
ATOM 720 N N . CYS A 1 91 ? 9.421 -0.692 4.911 1.00 84.44 91 CYS A N 1
ATOM 721 C CA . CYS A 1 91 ? 7.996 -0.984 4.803 1.00 84.44 91 CYS A CA 1
ATOM 722 C C . CYS A 1 91 ? 7.597 -2.165 5.702 1.00 84.44 91 CYS A C 1
ATOM 724 O O . CYS A 1 91 ? 6.703 -2.032 6.531 1.00 84.44 91 CYS A O 1
ATOM 726 N N . LEU A 1 92 ? 8.289 -3.306 5.610 1.00 82.00 92 LEU A N 1
ATOM 727 C CA . LEU A 1 92 ? 8.027 -4.477 6.462 1.00 82.00 92 LEU A CA 1
ATOM 728 C C . LEU A 1 92 ? 8.103 -4.150 7.958 1.00 82.00 92 LEU A C 1
ATOM 730 O O . LEU A 1 92 ? 7.240 -4.581 8.723 1.00 82.00 92 LEU A O 1
ATOM 734 N N . GLN A 1 93 ? 9.118 -3.389 8.374 1.00 85.19 93 GLN A N 1
ATOM 735 C CA . GLN A 1 93 ? 9.277 -2.994 9.772 1.00 85.19 93 GLN A CA 1
ATOM 736 C C . GLN A 1 93 ? 8.150 -2.083 10.246 1.00 85.19 93 GLN A C 1
ATOM 738 O O . GLN A 1 93 ? 7.650 -2.286 11.350 1.00 85.19 93 GLN A O 1
ATOM 743 N N . ALA A 1 94 ? 7.713 -1.127 9.425 1.00 83.69 94 ALA A N 1
ATOM 744 C CA . ALA A 1 94 ? 6.600 -0.253 9.769 1.00 83.69 94 ALA A CA 1
ATOM 745 C C . ALA A 1 94 ? 5.305 -1.049 9.989 1.00 83.69 94 ALA A C 1
ATOM 747 O O . ALA A 1 94 ? 4.657 -0.879 11.018 1.00 83.69 94 ALA A O 1
ATOM 748 N N . PHE A 1 95 ? 4.969 -1.984 9.092 1.00 78.62 95 PHE A N 1
ATOM 749 C CA . PHE A 1 95 ? 3.790 -2.841 9.270 1.00 78.62 95 PHE A CA 1
ATOM 750 C C . PHE A 1 95 ? 3.912 -3.766 10.492 1.00 78.62 95 PHE A C 1
ATOM 752 O O . PHE A 1 95 ? 2.958 -3.896 11.256 1.00 78.62 95 PHE A O 1
ATOM 759 N N . GLY A 1 96 ? 5.090 -4.351 10.735 1.00 74.62 96 GLY A N 1
ATOM 760 C CA . GLY A 1 96 ? 5.329 -5.171 11.928 1.00 74.62 96 GLY A CA 1
ATOM 761 C C . GLY A 1 96 ? 5.245 -4.378 13.240 1.00 74.62 96 GLY A C 1
ATOM 762 O O . GLY A 1 96 ? 4.739 -4.885 14.242 1.00 74.62 96 GLY A O 1
ATOM 763 N N . ALA A 1 97 ? 5.695 -3.120 13.242 1.00 71.31 97 ALA A N 1
ATOM 764 C CA . ALA A 1 97 ? 5.572 -2.223 14.388 1.00 71.31 97 ALA A CA 1
ATOM 765 C C . ALA A 1 97 ? 4.111 -1.811 14.649 1.00 71.31 97 ALA A C 1
ATOM 767 O O . ALA A 1 97 ? 3.705 -1.711 15.810 1.00 71.31 97 ALA A O 1
ATOM 768 N N . GLU A 1 98 ? 3.301 -1.629 13.601 1.00 66.75 98 GLU A N 1
ATOM 769 C CA . GLU A 1 98 ? 1.859 -1.369 13.726 1.00 66.75 98 GLU A CA 1
ATOM 770 C C . GLU A 1 98 ? 1.115 -2.569 14.330 1.00 66.75 98 GLU A C 1
ATOM 772 O O . GLU A 1 98 ? 0.317 -2.397 15.256 1.00 66.75 98 GLU A O 1
ATOM 777 N N . GLU A 1 99 ? 1.405 -3.797 13.884 1.00 60.59 99 GLU A N 1
ATOM 778 C CA . GLU A 1 99 ? 0.825 -5.008 14.485 1.00 60.59 99 GLU A CA 1
ATOM 779 C C . GLU A 1 99 ? 1.230 -5.163 15.958 1.00 60.59 99 GLU A C 1
ATOM 781 O O . GLU A 1 99 ? 0.377 -5.391 16.820 1.00 60.59 99 GLU A O 1
ATOM 786 N N . ALA A 1 100 ? 2.511 -4.957 16.282 1.00 53.72 100 ALA A N 1
ATOM 787 C CA . ALA A 1 100 ? 2.992 -5.003 17.662 1.00 53.72 100 ALA A CA 1
ATOM 788 C C . ALA A 1 100 ? 2.308 -3.947 18.549 1.00 53.72 100 ALA A C 1
ATOM 790 O O . ALA A 1 100 ? 1.914 -4.244 19.679 1.00 53.72 100 ALA A O 1
ATOM 791 N N . THR A 1 101 ? 2.104 -2.736 18.027 1.00 54.62 101 THR A N 1
ATOM 792 C CA . THR A 1 101 ? 1.422 -1.646 18.741 1.00 54.62 101 THR A CA 1
ATOM 793 C C . THR A 1 101 ? -0.048 -1.979 19.004 1.00 54.62 101 THR A C 1
ATOM 795 O O . THR A 1 101 ? -0.523 -1.773 20.119 1.00 54.62 101 THR A O 1
ATOM 798 N N . ARG A 1 102 ? -0.758 -2.572 18.034 1.00 52.84 102 ARG A N 1
ATOM 799 C CA . ARG A 1 102 ? -2.162 -3.012 18.188 1.00 52.84 102 ARG A CA 1
ATOM 800 C C . ARG A 1 102 ? -2.327 -4.148 19.203 1.00 52.84 102 ARG A C 1
ATOM 802 O O . ARG A 1 102 ? -3.322 -4.203 19.927 1.00 52.84 102 ARG A O 1
ATOM 809 N N . HIS A 1 103 ? -1.345 -5.043 19.285 1.00 48.66 103 HIS A N 1
ATOM 810 C CA . HIS A 1 103 ? -1.320 -6.109 20.290 1.00 48.66 103 HIS A CA 1
ATOM 811 C C . HIS A 1 103 ? -0.981 -5.588 21.698 1.00 48.66 103 HIS A C 1
ATOM 813 O O . HIS A 1 103 ? -1.424 -6.164 22.692 1.00 48.66 103 HIS A O 1
ATOM 819 N N . VAL A 1 104 ? -0.218 -4.496 21.804 1.00 42.59 104 VAL A N 1
ATOM 820 C CA . VAL A 1 104 ? 0.114 -3.859 23.087 1.00 42.59 104 VAL A CA 1
ATOM 821 C C . VAL A 1 104 ? -1.078 -3.089 23.662 1.00 42.59 104 VAL A C 1
ATOM 823 O O . VAL A 1 104 ? -1.335 -3.192 24.859 1.00 42.59 104 VAL A O 1
ATOM 826 N N . THR A 1 105 ? -1.879 -2.398 22.846 1.00 46.97 105 THR A N 1
ATOM 827 C CA . THR A 1 105 ? -3.077 -1.681 23.333 1.00 46.97 105 THR A CA 1
ATOM 828 C C . THR A 1 105 ? -4.223 -2.590 23.781 1.00 46.97 105 THR A C 1
ATOM 830 O O . THR A 1 105 ? -5.119 -2.128 24.480 1.00 46.97 105 THR A O 1
ATOM 833 N N . THR A 1 106 ? -4.192 -3.887 23.460 1.00 48.25 106 THR A N 1
ATOM 834 C CA . THR A 1 106 ? -5.165 -4.881 23.955 1.00 48.25 106 THR A CA 1
ATOM 835 C C . THR A 1 106 ? -4.707 -5.631 25.212 1.00 48.25 106 THR A C 1
ATOM 837 O O . THR A 1 106 ? -5.444 -6.474 25.724 1.00 48.25 106 THR A O 1
ATOM 840 N N . ARG A 1 107 ? -3.527 -5.324 25.769 1.00 49.06 107 ARG A N 1
ATOM 841 C CA . ARG A 1 107 ? -3.052 -5.910 27.031 1.00 49.06 107 ARG A CA 1
ATOM 842 C C . ARG A 1 107 ? -2.644 -4.837 28.037 1.00 49.06 107 ARG A C 1
ATOM 844 O O . ARG A 1 107 ? -1.490 -4.438 28.057 1.00 49.06 107 ARG A O 1
ATOM 851 N N . HIS A 1 108 ? -3.589 -4.457 28.899 1.00 43.59 108 HIS A N 1
ATOM 852 C CA . HIS A 1 108 ? -3.462 -4.311 30.363 1.00 43.59 108 HIS A CA 1
ATOM 853 C C . HIS A 1 108 ? -4.452 -3.258 30.886 1.00 43.59 108 HIS A C 1
ATOM 855 O O . HIS A 1 108 ? -4.093 -2.111 31.135 1.00 43.59 108 HIS A O 1
ATOM 861 N N . GLU A 1 109 ? -5.686 -3.676 31.160 1.00 49.47 109 GLU A N 1
ATOM 862 C CA . GLU A 1 109 ? -6.346 -3.151 32.355 1.00 49.47 109 GLU A CA 1
ATOM 863 C C . GLU A 1 109 ? -5.721 -3.882 33.558 1.00 49.47 109 GLU A C 1
ATOM 865 O O . GLU A 1 109 ? -5.687 -5.119 33.565 1.00 49.47 109 GLU A O 1
ATOM 870 N N . PRO A 1 110 ? -5.156 -3.182 34.557 1.00 54.09 110 PRO A N 1
ATOM 871 C CA . PRO A 1 110 ? -4.746 -3.839 35.788 1.00 54.09 110 PRO A CA 1
ATOM 872 C C . PRO A 1 110 ? -6.001 -4.382 36.489 1.00 54.09 110 PRO A C 1
ATOM 874 O O . PRO A 1 110 ? -6.999 -3.663 36.577 1.00 54.09 110 PRO A O 1
ATOM 877 N N . PRO A 1 111 ? -5.992 -5.618 37.024 1.00 54.88 111 PRO A N 1
ATOM 878 C CA . PRO A 1 111 ? -7.070 -6.043 37.898 1.00 54.88 111 PRO A CA 1
ATOM 879 C C . PRO A 1 111 ? -7.078 -5.104 39.105 1.00 54.88 111 PRO A C 1
ATOM 881 O O . PRO A 1 111 ? -6.106 -5.032 39.858 1.00 54.88 111 PRO A O 1
ATOM 884 N N . ALA A 1 112 ? -8.171 -4.360 39.270 1.00 55.66 112 ALA A N 1
ATOM 885 C CA . ALA A 1 112 ? -8.434 -3.602 40.478 1.00 55.66 112 ALA A CA 1
ATOM 886 C C . ALA A 1 112 ? -8.468 -4.587 41.655 1.00 55.66 112 ALA A C 1
ATOM 888 O O . ALA A 1 112 ? -9.468 -5.270 41.881 1.00 55.66 112 ALA A O 1
ATOM 889 N N . MET A 1 113 ? -7.362 -4.692 42.394 1.00 59.91 113 MET A N 1
ATOM 890 C CA . MET A 1 113 ? -7.357 -5.396 43.668 1.00 59.91 113 MET A CA 1
ATOM 891 C C . MET A 1 113 ? -8.163 -4.566 44.664 1.00 59.91 113 MET A C 1
ATOM 893 O O . MET A 1 113 ? -7.682 -3.594 45.240 1.00 59.91 113 MET A O 1
ATOM 897 N N . ARG A 1 114 ? -9.427 -4.954 44.829 1.00 54.59 114 ARG A N 1
ATOM 898 C CA . ARG A 1 114 ? -10.159 -4.780 46.081 1.00 54.59 114 ARG A CA 1
ATOM 899 C C . ARG A 1 114 ? -9.621 -5.810 47.075 1.00 54.59 114 ARG A C 1
ATOM 901 O O . ARG A 1 114 ? -9.706 -7.004 46.795 1.00 54.59 114 ARG A O 1
ATOM 908 N N . GLY A 1 115 ? -9.124 -5.343 48.215 1.00 50.38 115 GLY A N 1
ATOM 909 C CA . GLY A 1 115 ? -8.706 -6.168 49.349 1.00 50.38 115 GLY A CA 1
ATOM 910 C C . GLY A 1 115 ? -7.985 -5.339 50.386 1.00 50.38 115 GLY A C 1
ATOM 911 O O . GLY A 1 115 ? -6.760 -5.181 50.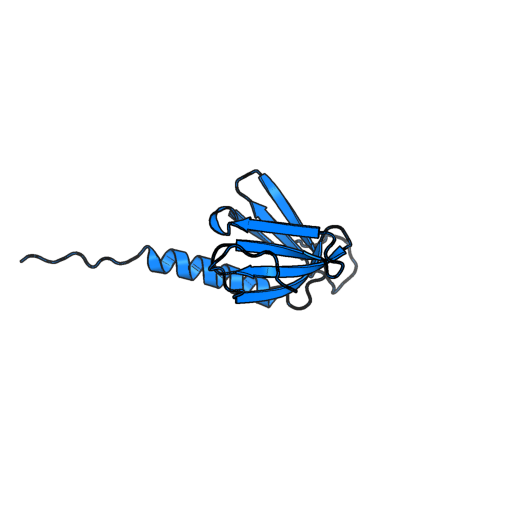218 1.00 50.38 115 GLY A O 1
#

Foldseek 3Di:
DPLPDPPPKDFPDWWWWDWPNATFIFTDIPFWTWTAGPVRPDTDIDGPVFFDDKDQDDDPDPDDDFSLWIWTAGNVRDITIIGRIPCSVVVVVVNVVVVVVVVVVVDDDDPPDDD

Mean predicted aligned error: 10.17 Å

pLDDT: mean 76.25, std 16.12, range [42.59, 92.31]

Solvent-accessible surface area (backbone atoms only — not comparable to full-atom values): 6967 Å² total; per-residue (Å²): 129,85,84,80,65,62,93,92,59,52,78,74,48,76,42,52,26,26,48,91,92,37,58,27,31,40,38,35,38,78,59,35,37,31,41,41,30,74,86,66,83,44,74,51,77,41,52,50,88,39,56,74,46,78,43,75,47,80,71,94,60,99,73,79,96,68,75,26,28,40,34,41,32,32,75,89,70,52,68,50,63,34,33,66,31,79,56,50,68,60,52,52,49,53,55,53,51,51,53,53,50,59,58,50,77,74,62,77,81,78,82,81,81,83,130

Organism: Diacronema lutheri (NCBI:txid2081491)